Protein AF-A0A2V8FUP2-F1 (afdb_monomer_lite)

Secondary structure (DSSP, 8-state):
-------------PPPEEEEEEE-TT--HHHHHHHHHHHHHHHHTTT--EEEEE-SS-PPPPP-SS-EEEEEEEE---TTTTSSSPPSEEEEE-TTSPEEEEEEEEHHHHHHHHHHHH-HHHHHHS-HHHHHHHHHHHHHHHHHHHHHHHHHT--TT--

Structure (mmCIF, N/CA/C/O backbone):
data_AF-A0A2V8FUP2-F1
#
_entry.id   AF-A0A2V8FUP2-F1
#
loop_
_atom_site.group_PDB
_atom_site.id
_atom_site.type_symbol
_atom_site.label_atom_id
_atom_site.label_alt_id
_atom_site.label_comp_id
_atom_site.label_asym_id
_atom_site.label_entity_id
_atom_site.label_seq_id
_atom_site.pdbx_PDB_ins_code
_atom_site.Cartn_x
_atom_site.Cartn_y
_atom_site.Cartn_z
_atom_site.occupancy
_atom_site.B_iso_or_equiv
_atom_site.auth_seq_id
_atom_site.auth_comp_id
_atom_site.auth_asym_id
_atom_site.auth_atom_id
_atom_site.pdbx_PDB_model_num
ATOM 1 N N . MET A 1 1 ? 9.442 -40.507 -42.723 1.00 37.94 1 MET A N 1
ATOM 2 C CA . MET A 1 1 ? 10.028 -39.938 -41.493 1.00 37.94 1 MET A CA 1
ATOM 3 C C . MET A 1 1 ? 9.880 -38.427 -41.567 1.00 37.94 1 MET A C 1
ATOM 5 O O . MET A 1 1 ? 10.534 -37.823 -42.403 1.00 37.94 1 MET A O 1
ATOM 9 N N . LEU A 1 2 ? 8.962 -37.838 -40.799 1.00 36.84 2 LEU A N 1
ATOM 10 C CA . LEU A 1 2 ? 8.745 -36.387 -40.737 1.00 36.84 2 LEU A CA 1
ATOM 11 C C . LEU A 1 2 ? 9.140 -35.921 -39.334 1.00 36.84 2 LEU A C 1
ATOM 13 O O . LEU A 1 2 ? 8.608 -36.414 -38.343 1.00 36.84 2 LEU A O 1
ATOM 17 N N . SER A 1 3 ? 10.141 -35.046 -39.285 1.00 44.34 3 SER A N 1
ATOM 18 C CA . SER A 1 3 ? 10.754 -3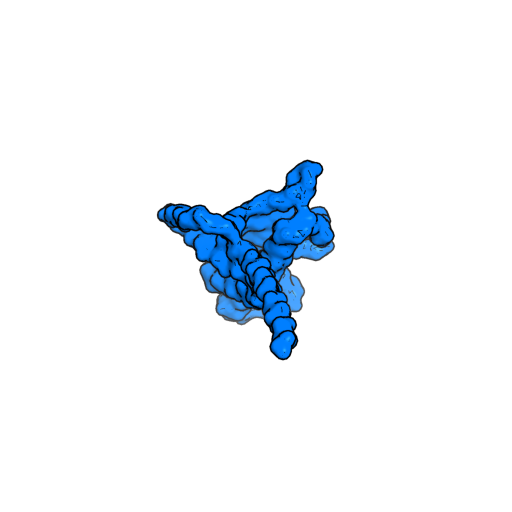4.519 -38.067 1.00 44.34 3 SER A CA 1
ATOM 19 C C . SER A 1 3 ? 9.824 -33.491 -37.420 1.00 44.34 3 SER A C 1
ATOM 21 O O . SER A 1 3 ? 9.426 -32.528 -38.073 1.00 44.34 3 SER A O 1
ATOM 23 N N . VAL A 1 4 ? 9.472 -33.688 -36.149 1.00 46.41 4 VAL A N 1
ATOM 24 C CA . VAL A 1 4 ? 8.731 -32.707 -35.345 1.00 46.41 4 VAL A CA 1
ATOM 25 C C . VAL A 1 4 ? 9.754 -31.770 -34.707 1.00 46.41 4 VAL A C 1
ATOM 27 O O . VAL A 1 4 ? 10.505 -32.177 -33.824 1.00 46.41 4 VAL A O 1
ATOM 30 N N . LEU A 1 5 ? 9.804 -30.515 -35.157 1.00 47.88 5 LEU A N 1
ATOM 31 C CA . LEU A 1 5 ? 10.507 -29.452 -34.440 1.00 47.88 5 LEU A CA 1
ATOM 32 C C . LEU A 1 5 ? 9.696 -29.102 -33.186 1.00 47.88 5 LEU A C 1
ATOM 34 O O . LEU A 1 5 ? 8.641 -28.478 -33.272 1.00 47.88 5 LEU A O 1
ATOM 38 N N . ALA A 1 6 ? 10.184 -29.523 -32.022 1.00 52.84 6 ALA A N 1
ATOM 39 C CA . ALA A 1 6 ? 9.684 -29.049 -30.742 1.00 52.84 6 ALA A CA 1
ATOM 40 C C . ALA A 1 6 ? 10.186 -27.615 -30.520 1.00 52.84 6 ALA A C 1
ATOM 42 O O . ALA A 1 6 ? 11.382 -27.383 -30.350 1.00 52.84 6 ALA A O 1
ATOM 43 N N . LEU A 1 7 ? 9.270 -26.648 -30.537 1.00 48.38 7 LEU A N 1
ATOM 44 C CA . LEU A 1 7 ? 9.555 -25.282 -30.121 1.00 48.38 7 LEU A CA 1
ATOM 45 C C . LEU A 1 7 ? 9.613 -25.275 -28.587 1.00 48.38 7 LEU A C 1
ATOM 47 O O . LEU A 1 7 ? 8.584 -25.259 -27.915 1.00 48.38 7 LEU A O 1
ATOM 51 N N . THR A 1 8 ? 10.811 -25.350 -28.011 1.00 50.44 8 THR A N 1
ATOM 52 C CA . THR A 1 8 ? 10.997 -25.131 -26.574 1.00 50.44 8 THR A CA 1
ATOM 53 C C . THR A 1 8 ? 10.748 -23.657 -26.281 1.00 50.44 8 THR A C 1
ATOM 55 O O . THR A 1 8 ? 11.610 -22.815 -26.527 1.00 50.44 8 THR A O 1
ATOM 58 N N . ALA A 1 9 ? 9.555 -23.335 -25.782 1.00 51.66 9 ALA A N 1
ATOM 59 C CA . ALA A 1 9 ? 9.290 -22.034 -25.191 1.00 51.66 9 ALA A CA 1
ATOM 60 C C . ALA A 1 9 ? 10.201 -21.881 -23.966 1.00 51.66 9 ALA A C 1
ATOM 62 O O . ALA A 1 9 ? 10.031 -22.577 -22.966 1.00 51.66 9 ALA A O 1
ATOM 63 N N . ALA A 1 10 ? 11.195 -20.999 -24.051 1.00 50.31 10 ALA A N 1
ATOM 64 C CA . ALA A 1 10 ? 11.905 -20.556 -22.865 1.00 50.31 10 ALA A CA 1
ATOM 65 C C . ALA A 1 10 ? 10.894 -19.805 -21.989 1.00 50.31 10 ALA A C 1
ATOM 67 O O . ALA A 1 10 ? 10.406 -18.741 -22.373 1.00 50.31 10 ALA A O 1
ATOM 68 N N . SER A 1 11 ? 10.534 -20.364 -20.833 1.00 51.28 11 SER A N 1
ATOM 69 C CA . SER A 1 11 ? 9.802 -19.611 -19.820 1.00 51.28 11 SER A CA 1
ATOM 70 C C . SER A 1 11 ? 10.704 -18.473 -19.355 1.00 51.28 11 SER A C 1
ATOM 72 O O . SER A 1 11 ? 11.700 -18.708 -18.673 1.00 51.28 11 SER A O 1
ATOM 74 N N . ILE A 1 12 ? 10.374 -17.238 -19.734 1.00 55.44 12 ILE A N 1
ATOM 75 C CA . ILE A 1 12 ? 10.927 -16.058 -19.072 1.00 55.44 12 ILE A CA 1
ATOM 76 C C . ILE A 1 12 ? 10.365 -16.102 -17.653 1.00 55.44 12 ILE A C 1
ATOM 78 O O . ILE A 1 12 ? 9.205 -15.760 -17.427 1.00 55.44 12 ILE A O 1
ATOM 82 N N . ALA A 1 13 ? 11.152 -16.609 -16.708 1.00 59.91 13 ALA A N 1
ATOM 83 C CA . ALA A 1 13 ? 10.815 -16.496 -15.302 1.00 59.91 13 ALA A CA 1
ATOM 84 C C . ALA A 1 13 ? 10.823 -15.003 -14.959 1.00 59.91 13 ALA A C 1
ATOM 86 O O . ALA A 1 13 ? 11.862 -14.346 -15.060 1.00 59.91 13 ALA A O 1
ATOM 87 N N . LEU A 1 14 ? 9.658 -14.453 -14.613 1.00 65.88 14 LEU A N 1
ATOM 88 C CA . LEU A 1 14 ? 9.590 -13.097 -14.085 1.00 65.88 14 LEU A CA 1
ATOM 89 C C . LEU A 1 14 ? 10.364 -13.052 -12.761 1.00 65.88 14 LEU A C 1
ATOM 91 O O . LEU A 1 14 ? 10.279 -14.000 -11.973 1.00 65.88 14 LEU A O 1
ATOM 95 N N . PRO A 1 15 ? 11.144 -11.988 -12.515 1.00 68.12 15 PRO A N 1
ATOM 96 C CA . PRO A 1 15 ? 11.950 -11.898 -11.311 1.00 68.12 15 PRO A CA 1
ATOM 97 C C . PRO A 1 15 ? 11.055 -11.864 -10.068 1.00 68.12 15 PRO A C 1
ATOM 99 O O . PRO A 1 15 ? 10.015 -11.201 -10.048 1.00 68.12 15 PRO A O 1
ATOM 102 N N . SER A 1 16 ? 11.485 -12.550 -9.010 1.00 80.88 16 SER A N 1
ATOM 103 C CA . SER A 1 16 ? 10.912 -12.353 -7.678 1.00 80.88 16 SER A CA 1
ATOM 104 C C . SER A 1 16 ? 11.356 -10.996 -7.132 1.00 80.88 16 SER A C 1
ATOM 106 O O . SER A 1 16 ? 12.535 -10.640 -7.228 1.00 80.88 16 SER A O 1
ATOM 108 N N . LEU A 1 17 ? 10.433 -10.257 -6.524 1.00 87.62 17 LEU A N 1
ATOM 109 C CA . LEU A 1 17 ? 10.704 -8.999 -5.831 1.00 87.62 17 LEU A CA 1
ATOM 110 C C . LEU A 1 17 ? 10.652 -9.251 -4.320 1.00 87.62 17 LEU A C 1
ATOM 112 O O . LEU A 1 17 ? 9.623 -9.690 -3.806 1.00 87.62 17 LEU A O 1
ATOM 116 N N . THR A 1 18 ? 11.754 -8.984 -3.620 1.00 90.00 18 THR A N 1
ATOM 117 C CA . THR A 1 18 ? 11.806 -8.991 -2.153 1.00 90.00 18 THR A CA 1
ATOM 118 C C . THR A 1 18 ? 11.602 -7.578 -1.629 1.00 90.00 18 THR A C 1
ATOM 120 O O . THR A 1 18 ? 12.352 -6.661 -1.970 1.00 90.00 18 THR A O 1
ATOM 123 N N . LEU A 1 19 ? 10.602 -7.421 -0.771 1.00 90.00 19 LEU A N 1
ATOM 124 C CA . LEU A 1 19 ? 10.242 -6.176 -0.112 1.00 90.00 19 LEU A CA 1
ATOM 125 C C . LEU A 1 19 ? 10.768 -6.182 1.329 1.00 90.00 19 LEU A C 1
ATOM 127 O O . LEU A 1 19 ? 10.310 -6.977 2.148 1.00 90.00 19 LEU A O 1
ATOM 131 N N . GLY A 1 20 ? 11.711 -5.298 1.645 1.00 91.38 20 GLY A N 1
ATOM 132 C CA . GLY A 1 20 ? 12.071 -4.963 3.022 1.00 91.38 20 GLY A CA 1
ATOM 133 C C . GLY A 1 20 ? 11.033 -4.001 3.587 1.00 91.38 20 GLY A C 1
ATOM 134 O O . GLY A 1 20 ? 10.972 -2.848 3.175 1.00 91.38 20 GLY A O 1
ATOM 135 N N . VAL A 1 21 ? 10.166 -4.474 4.477 1.00 91.62 21 VAL A N 1
ATOM 136 C CA . VAL A 1 21 ? 9.031 -3.694 4.982 1.00 91.62 21 VAL A CA 1
ATOM 137 C C . VAL A 1 21 ? 9.387 -3.080 6.331 1.00 91.62 21 VAL A C 1
ATOM 139 O O . VAL A 1 21 ? 9.564 -3.790 7.323 1.00 91.62 21 VAL A O 1
ATOM 142 N N . HIS A 1 22 ? 9.427 -1.752 6.366 1.00 92.56 22 HIS A N 1
ATOM 143 C CA . HIS A 1 22 ? 9.635 -0.941 7.557 1.00 92.56 22 HIS A CA 1
ATOM 144 C C . HIS A 1 22 ? 8.323 -0.254 7.928 1.00 92.56 22 HIS A C 1
ATOM 146 O O . HIS A 1 22 ? 7.707 0.427 7.111 1.00 92.56 22 HIS A O 1
ATOM 152 N N . VAL A 1 23 ? 7.875 -0.443 9.166 1.00 91.81 23 VAL A N 1
ATOM 153 C CA . VAL A 1 23 ? 6.570 0.044 9.625 1.00 91.81 23 VAL A CA 1
ATOM 154 C C . VAL A 1 23 ? 6.774 0.987 10.802 1.00 91.81 23 VAL A C 1
ATOM 156 O O . VAL A 1 23 ? 7.395 0.613 11.798 1.00 91.81 23 VAL A O 1
ATOM 159 N N . ALA A 1 24 ? 6.244 2.205 10.698 1.00 90.56 24 ALA A N 1
ATOM 160 C CA . ALA A 1 24 ? 6.260 3.165 11.791 1.00 90.56 24 ALA A CA 1
ATOM 161 C C . ALA A 1 24 ? 5.462 2.655 13.006 1.00 90.56 24 ALA A C 1
ATOM 163 O O . ALA A 1 24 ? 4.521 1.865 12.892 1.00 90.56 24 ALA A O 1
ATOM 164 N N . GLN A 1 25 ? 5.830 3.130 14.197 1.00 88.38 25 GLN A N 1
ATOM 165 C CA . GLN A 1 25 ? 5.159 2.731 15.434 1.00 88.38 25 GLN A CA 1
ATOM 166 C C . GLN A 1 25 ? 3.670 3.117 15.427 1.00 88.38 25 GLN A C 1
ATOM 168 O O . GLN A 1 25 ? 3.281 4.162 14.904 1.00 88.38 25 GLN A O 1
ATOM 173 N N . GLY A 1 26 ? 2.838 2.276 16.048 1.00 87.12 26 GLY A N 1
ATOM 174 C CA . GLY A 1 26 ? 1.398 2.518 16.200 1.00 87.12 26 GLY A CA 1
ATOM 175 C C . GLY A 1 26 ? 0.539 2.142 14.987 1.00 87.12 26 GLY A C 1
ATOM 176 O O . GLY A 1 26 ? -0.677 2.302 15.046 1.00 87.12 26 GLY A O 1
ATOM 177 N N . ILE A 1 27 ? 1.134 1.623 13.910 1.00 92.50 27 ILE A N 1
ATOM 178 C CA . ILE A 1 27 ? 0.402 1.099 12.751 1.00 92.50 27 ILE A CA 1
ATOM 179 C C . ILE A 1 27 ? -0.076 -0.332 13.032 1.00 92.50 27 ILE A C 1
ATOM 181 O O . ILE A 1 27 ? 0.675 -1.160 13.550 1.00 92.50 27 ILE A O 1
ATOM 185 N N . SER A 1 28 ? -1.330 -0.632 12.676 1.00 93.75 28 SER A N 1
ATOM 186 C CA . SER A 1 28 ? -1.926 -1.957 12.884 1.00 93.75 28 SER A CA 1
ATOM 187 C C . SER A 1 28 ? -1.193 -3.036 12.085 1.00 93.75 28 SER A C 1
ATOM 189 O O . SER A 1 28 ? -1.166 -3.015 10.853 1.00 93.75 28 SER A O 1
ATOM 191 N N . GLU A 1 29 ? -0.669 -4.047 12.784 1.00 93.19 29 GLU A N 1
ATOM 192 C CA . GLU A 1 29 ? -0.034 -5.211 12.153 1.00 93.19 29 GLU A CA 1
ATOM 193 C C . GLU A 1 29 ? -0.993 -5.952 11.216 1.00 93.19 29 GLU A C 1
ATOM 195 O O . GLU A 1 29 ? -0.587 -6.506 10.194 1.00 93.19 29 GLU A O 1
ATOM 200 N N . LYS A 1 30 ? -2.287 -5.941 11.551 1.00 95.81 30 LYS A N 1
ATOM 201 C CA . LYS A 1 30 ? -3.316 -6.612 10.768 1.00 95.81 30 LYS A CA 1
ATOM 202 C C . LYS A 1 30 ? -3.575 -5.885 9.456 1.00 95.81 30 LYS A C 1
ATOM 204 O O . LYS A 1 30 ? -3.656 -6.537 8.418 1.00 95.81 30 LYS A O 1
ATOM 209 N N . ALA A 1 31 ? -3.635 -4.554 9.486 1.00 96.38 31 ALA A N 1
ATOM 210 C CA . ALA A 1 31 ? -3.738 -3.746 8.276 1.00 96.38 31 ALA A CA 1
ATOM 211 C C . ALA A 1 31 ? -2.520 -3.958 7.358 1.00 96.38 31 ALA A C 1
ATOM 213 O O . ALA A 1 31 ? -2.693 -4.142 6.155 1.00 96.38 31 ALA A O 1
ATOM 214 N N . VAL A 1 32 ? -1.304 -4.027 7.920 1.00 96.38 32 VAL A N 1
ATOM 215 C CA . VAL A 1 32 ? -0.074 -4.320 7.157 1.00 96.38 32 VAL A CA 1
ATOM 216 C C . VAL A 1 32 ? -0.133 -5.706 6.513 1.00 96.38 32 VAL A C 1
ATOM 218 O O . VAL A 1 32 ? 0.119 -5.837 5.318 1.00 96.38 32 VAL A O 1
ATOM 221 N N . ALA A 1 33 ? -0.516 -6.740 7.266 1.00 95.94 33 ALA A N 1
ATOM 222 C CA . ALA A 1 33 ? -0.646 -8.093 6.725 1.00 95.94 33 ALA A CA 1
ATOM 223 C C . ALA A 1 33 ? -1.672 -8.163 5.578 1.00 95.94 33 ALA A C 1
ATOM 225 O O . ALA A 1 33 ? -1.429 -8.820 4.564 1.00 95.94 33 ALA A O 1
ATOM 226 N N . ILE A 1 34 ? -2.797 -7.453 5.711 1.00 98.25 34 ILE A N 1
ATOM 227 C CA . ILE A 1 34 ? -3.828 -7.356 4.668 1.00 98.25 34 ILE A CA 1
ATOM 228 C C . ILE A 1 34 ? -3.295 -6.604 3.444 1.00 98.25 34 ILE A C 1
ATOM 230 O O . ILE A 1 34 ? -3.529 -7.051 2.324 1.00 98.25 34 ILE A O 1
ATOM 234 N N . ALA A 1 35 ? -2.541 -5.518 3.634 1.00 98.00 35 ALA A N 1
ATOM 235 C CA . ALA A 1 35 ? -1.943 -4.755 2.540 1.00 98.00 35 ALA A CA 1
ATOM 236 C C . ALA A 1 35 ? -0.966 -5.592 1.709 1.00 98.00 35 ALA A C 1
ATOM 238 O O . ALA A 1 35 ? -1.072 -5.634 0.482 1.00 98.00 35 ALA A O 1
ATOM 239 N N . LEU A 1 36 ? -0.061 -6.316 2.372 1.00 96.50 36 LEU A N 1
ATOM 240 C CA . LEU A 1 36 ? 0.886 -7.206 1.699 1.00 96.50 36 LEU A CA 1
ATOM 241 C C . LEU A 1 36 ? 0.149 -8.336 0.964 1.00 96.50 36 LEU A C 1
ATOM 243 O O . LEU A 1 36 ? 0.435 -8.608 -0.201 1.00 96.50 36 LEU A O 1
ATOM 247 N N . GLY A 1 37 ? -0.862 -8.938 1.601 1.00 96.38 37 GLY A N 1
ATOM 248 C CA . GLY A 1 37 ? -1.693 -9.973 0.983 1.00 96.38 37 GLY A CA 1
ATOM 249 C C . GLY A 1 37 ? -2.477 -9.492 -0.246 1.00 96.38 37 GLY A C 1
ATOM 250 O O . GLY A 1 37 ? -2.534 -10.202 -1.251 1.00 96.38 37 GLY A O 1
ATOM 251 N N . GLU A 1 38 ? -3.049 -8.286 -0.199 1.00 98.19 38 GLU A N 1
ATOM 252 C CA . GLU A 1 38 ? -3.758 -7.665 -1.326 1.00 98.19 38 GLU A CA 1
ATOM 253 C C . GLU A 1 38 ? -2.796 -7.392 -2.495 1.00 98.19 38 GLU A C 1
ATOM 255 O O . GLU A 1 38 ? -3.102 -7.754 -3.632 1.00 98.19 38 GLU A O 1
ATOM 260 N N . ALA A 1 39 ? -1.606 -6.834 -2.233 1.00 97.00 39 ALA A N 1
ATOM 261 C CA . ALA A 1 39 ? -0.610 -6.574 -3.275 1.00 97.00 39 ALA A CA 1
ATOM 262 C C . ALA A 1 39 ? -0.147 -7.869 -3.966 1.00 97.00 39 ALA A C 1
ATOM 264 O O . ALA A 1 39 ? -0.068 -7.941 -5.194 1.00 97.00 39 ALA A O 1
ATOM 265 N N . VAL A 1 40 ? 0.081 -8.927 -3.185 1.00 94.31 40 VAL A N 1
ATOM 266 C CA . VAL A 1 40 ? 0.422 -10.264 -3.696 1.00 94.31 40 VAL A CA 1
ATOM 267 C C . VAL A 1 40 ? -0.697 -10.833 -4.552 1.00 94.31 40 VAL A C 1
ATOM 269 O O . VAL A 1 40 ? -0.440 -11.394 -5.616 1.00 94.31 40 VAL A O 1
ATOM 272 N N . ALA A 1 41 ? -1.946 -10.708 -4.101 1.00 95.44 41 ALA A N 1
ATOM 273 C CA . ALA A 1 41 ? -3.095 -11.189 -4.853 1.00 95.44 41 ALA A CA 1
ATOM 274 C C . ALA A 1 41 ? -3.215 -10.496 -6.220 1.00 95.44 41 ALA A C 1
ATOM 276 O O . ALA A 1 41 ? -3.516 -11.172 -7.204 1.00 95.44 41 ALA A O 1
ATOM 277 N N . ILE A 1 42 ? -2.927 -9.192 -6.296 1.00 96.06 42 ILE A N 1
ATOM 278 C CA . ILE A 1 42 ? -2.943 -8.421 -7.548 1.00 96.06 42 ILE A CA 1
ATOM 279 C C . ILE A 1 42 ? -1.856 -8.913 -8.516 1.00 96.06 42 ILE A C 1
ATOM 281 O O . ILE A 1 42 ? -2.139 -9.163 -9.688 1.00 96.06 42 ILE A O 1
ATOM 285 N N . TRP A 1 43 ? -0.629 -9.108 -8.032 1.00 93.19 43 TRP A N 1
ATOM 286 C CA . TRP A 1 43 ? 0.522 -9.468 -8.871 1.00 93.19 43 TRP A CA 1
ATOM 287 C C . TRP A 1 43 ? 0.636 -10.957 -9.220 1.00 93.19 43 TRP A C 1
ATOM 289 O O . TRP A 1 43 ? 1.343 -11.318 -10.166 1.00 93.19 43 TRP A O 1
ATOM 299 N N . ARG A 1 44 ? -0.130 -11.820 -8.541 1.00 88.81 44 ARG A N 1
ATOM 300 C CA . ARG A 1 44 ? -0.183 -13.260 -8.830 1.00 88.81 44 ARG A CA 1
ATOM 301 C C . ARG A 1 44 ? -0.595 -13.558 -10.273 1.00 88.81 44 ARG A C 1
ATOM 303 O O . ARG A 1 44 ? -0.003 -14.433 -10.893 1.00 88.81 44 ARG A O 1
ATOM 310 N N . GLY A 1 45 ? -1.603 -12.858 -10.798 1.00 87.62 45 GLY A N 1
ATOM 311 C CA . GLY A 1 45 ? -2.108 -13.077 -12.161 1.00 87.62 45 GLY A CA 1
ATOM 312 C C . GLY A 1 45 ? -1.053 -12.803 -13.243 1.00 87.62 45 GLY A C 1
ATOM 313 O O . GLY A 1 45 ? -0.827 -13.666 -14.087 1.00 87.62 45 GLY A O 1
ATOM 314 N N . PRO A 1 46 ? -0.365 -11.647 -13.194 1.00 86.12 46 PRO A N 1
ATOM 315 C CA . PRO A 1 46 ? 0.767 -11.341 -14.072 1.00 86.12 46 PRO A CA 1
ATOM 316 C C . PRO A 1 46 ? 2.015 -12.222 -13.891 1.00 86.12 46 PRO A C 1
ATOM 318 O O . PRO A 1 46 ? 2.927 -12.119 -14.702 1.00 86.12 46 PRO A O 1
ATOM 321 N N . GLY A 1 47 ? 2.087 -13.062 -12.850 1.00 85.69 47 GLY A N 1
ATOM 322 C CA . GLY A 1 47 ? 3.223 -13.956 -12.596 1.00 85.69 47 GLY A CA 1
ATOM 323 C C . GLY A 1 47 ? 4.400 -13.322 -11.846 1.00 85.69 47 GLY A C 1
ATOM 324 O O . GLY A 1 47 ? 5.466 -13.931 -11.770 1.00 85.69 47 GLY A O 1
ATOM 325 N N . VAL A 1 48 ? 4.230 -12.125 -11.272 1.00 87.25 48 VAL A N 1
ATOM 326 C CA . VAL A 1 48 ? 5.247 -11.493 -10.418 1.00 87.25 48 VAL A CA 1
ATOM 327 C C . VAL A 1 48 ? 5.113 -12.039 -9.000 1.00 87.25 48 VAL A C 1
ATOM 329 O O . VAL A 1 48 ? 4.049 -11.967 -8.384 1.00 87.25 48 VAL A O 1
ATOM 332 N N . THR A 1 49 ? 6.208 -12.580 -8.465 1.00 89.06 49 THR A N 1
ATOM 333 C CA . THR A 1 49 ? 6.240 -13.091 -7.090 1.00 89.06 49 THR A CA 1
ATOM 334 C C . THR A 1 49 ? 6.739 -12.003 -6.154 1.00 89.06 49 THR A C 1
ATOM 336 O O . THR A 1 49 ? 7.894 -11.589 -6.246 1.00 89.06 49 THR A O 1
ATOM 339 N N . LEU A 1 50 ? 5.874 -11.560 -5.242 1.00 89.50 50 LEU A N 1
ATOM 340 C CA . LEU A 1 50 ? 6.242 -10.664 -4.151 1.00 89.50 50 LEU A CA 1
ATOM 341 C C . LEU A 1 50 ? 6.538 -11.489 -2.899 1.00 89.50 50 LEU A C 1
ATOM 343 O O . LEU A 1 50 ? 5.691 -12.254 -2.438 1.00 89.50 50 LEU A O 1
ATOM 347 N N . VAL A 1 51 ? 7.735 -11.314 -2.356 1.00 88.25 51 VAL A N 1
ATOM 348 C CA . VAL A 1 51 ? 8.169 -11.859 -1.067 1.00 88.25 51 VAL A CA 1
ATOM 349 C C . VAL A 1 51 ? 8.471 -10.673 -0.164 1.00 88.25 51 VAL A C 1
ATOM 351 O O . VAL A 1 51 ? 8.908 -9.633 -0.650 1.00 88.25 51 VAL A O 1
ATOM 354 N N . TRP A 1 52 ? 8.224 -10.781 1.135 1.00 84.88 52 TRP A N 1
ATOM 355 C CA . TRP A 1 52 ? 8.499 -9.685 2.056 1.00 84.88 52 TRP A CA 1
ATOM 356 C C . TRP A 1 52 ? 9.180 -10.161 3.323 1.00 84.88 52 TRP A C 1
ATOM 358 O O . TRP A 1 52 ? 8.938 -11.259 3.824 1.00 84.88 52 TRP A O 1
ATOM 368 N N . GLU A 1 53 ? 9.996 -9.267 3.853 1.00 85.19 53 GLU A N 1
ATOM 369 C CA . GLU A 1 53 ? 10.677 -9.392 5.125 1.00 85.19 53 GLU A CA 1
ATOM 370 C C . GLU A 1 53 ? 10.275 -8.176 5.940 1.00 85.19 53 GLU A C 1
ATOM 372 O O . GLU A 1 53 ? 10.534 -7.043 5.543 1.00 85.19 53 GLU A O 1
ATOM 377 N N . ILE A 1 54 ? 9.575 -8.394 7.049 1.00 75.31 54 ILE A N 1
ATOM 378 C CA . ILE A 1 54 ? 9.216 -7.293 7.940 1.00 75.31 54 ILE A CA 1
ATOM 379 C C . ILE A 1 54 ? 10.394 -7.109 8.883 1.00 75.31 54 ILE A C 1
ATOM 381 O O . ILE A 1 54 ? 10.562 -7.893 9.819 1.00 75.31 54 ILE A O 1
ATOM 385 N N . ASP A 1 55 ? 11.218 -6.097 8.626 1.00 67.44 55 ASP A N 1
ATOM 386 C CA . ASP A 1 55 ? 12.369 -5.822 9.474 1.00 67.44 55 ASP A CA 1
ATOM 387 C C . ASP A 1 55 ? 11.897 -5.060 10.714 1.00 67.44 55 ASP A C 1
ATOM 389 O O . ASP A 1 55 ? 11.780 -3.832 10.750 1.00 67.44 55 ASP A O 1
ATOM 393 N N . ARG A 1 56 ? 11.565 -5.828 11.754 1.00 57.81 56 ARG A N 1
ATOM 394 C CA . ARG A 1 56 ? 11.371 -5.311 13.107 1.00 57.81 56 ARG A CA 1
ATOM 395 C C . ARG A 1 56 ? 12.724 -5.311 13.804 1.00 57.81 56 ARG A C 1
ATOM 397 O O . ARG A 1 56 ? 12.986 -6.208 14.589 1.00 57.81 56 ARG A O 1
ATOM 404 N N . ALA A 1 57 ? 13.574 -4.341 13.473 1.00 41.22 57 ALA A N 1
ATOM 405 C CA . ALA A 1 57 ? 14.907 -4.159 14.051 1.00 41.22 57 ALA A CA 1
ATOM 406 C C . ALA A 1 57 ? 15.680 -5.479 14.293 1.00 41.22 57 ALA A C 1
ATOM 408 O O . ALA A 1 57 ? 15.732 -5.970 15.420 1.00 41.22 57 ALA A O 1
ATOM 409 N N . GLY A 1 58 ? 16.336 -6.016 13.257 1.00 40.50 58 GLY A N 1
ATOM 410 C CA . GLY A 1 58 ? 17.454 -6.951 13.453 1.00 40.50 58 GLY A CA 1
ATOM 411 C C . GLY A 1 58 ? 17.380 -8.289 12.721 1.00 40.50 58 GLY A C 1
ATOM 412 O O . GLY A 1 58 ? 17.924 -9.268 13.236 1.00 40.50 58 GLY A O 1
ATOM 413 N N . ALA A 1 59 ? 16.756 -8.372 11.544 1.00 46.09 59 ALA A N 1
ATOM 414 C CA . ALA A 1 59 ? 16.825 -9.584 10.724 1.00 46.09 59 ALA A CA 1
ATOM 415 C C . ALA A 1 59 ? 17.899 -9.482 9.623 1.00 46.09 59 ALA A C 1
ATOM 417 O O . ALA A 1 59 ? 18.046 -8.462 8.955 1.00 46.09 59 ALA A O 1
ATOM 418 N N . ALA A 1 60 ? 18.673 -10.557 9.441 1.00 47.69 60 ALA A N 1
ATOM 419 C CA . ALA A 1 60 ? 19.735 -10.641 8.439 1.00 47.69 60 ALA A CA 1
ATOM 420 C C . ALA A 1 60 ? 19.179 -10.821 7.015 1.00 47.69 60 ALA A C 1
ATOM 422 O O . ALA A 1 60 ? 18.206 -11.544 6.809 1.00 47.69 60 ALA A O 1
ATOM 423 N N . ALA A 1 61 ? 19.846 -10.209 6.033 1.00 48.59 61 ALA A N 1
ATOM 424 C CA . ALA A 1 61 ? 19.431 -10.239 4.634 1.00 48.59 61 ALA A CA 1
ATOM 425 C C . ALA A 1 61 ? 19.536 -11.653 4.000 1.00 48.59 61 ALA A C 1
ATOM 427 O O . ALA A 1 61 ? 20.549 -12.332 4.188 1.00 48.59 61 ALA A O 1
ATOM 428 N N . PRO A 1 62 ? 18.548 -12.092 3.198 1.00 46.56 62 PRO A N 1
ATOM 429 C CA . PRO A 1 62 ? 18.553 -13.367 2.480 1.00 46.56 62 PRO A CA 1
ATOM 430 C C . PRO A 1 62 ? 19.553 -13.382 1.309 1.00 46.56 62 PRO A C 1
ATOM 432 O O . PRO A 1 62 ? 19.951 -12.322 0.809 1.00 46.56 62 PRO A O 1
ATOM 435 N N . PRO A 1 63 ? 19.957 -14.582 0.845 1.00 46.22 63 PRO A N 1
ATOM 436 C CA . PRO A 1 63 ? 21.019 -14.750 -0.142 1.00 46.22 63 PRO A CA 1
ATOM 437 C C . PRO A 1 63 ? 20.654 -14.224 -1.540 1.00 46.22 63 PRO A C 1
ATOM 439 O O . PRO A 1 63 ? 19.506 -14.269 -1.980 1.00 46.22 63 PRO A O 1
ATOM 442 N N . LEU A 1 64 ? 21.686 -13.755 -2.248 1.00 45.53 64 LEU A N 1
ATOM 443 C CA . LEU A 1 64 ? 21.644 -13.194 -3.602 1.00 45.53 64 LEU A CA 1
ATOM 444 C C . LEU A 1 64 ? 21.258 -14.258 -4.649 1.00 45.53 64 LEU A C 1
ATOM 446 O O . LEU A 1 64 ? 22.111 -14.954 -5.194 1.00 45.53 64 LEU A O 1
ATOM 450 N N . GLY A 1 65 ? 19.963 -14.366 -4.940 1.00 53.12 65 GLY A N 1
ATOM 451 C CA . GLY A 1 65 ? 19.450 -14.828 -6.236 1.00 53.12 65 GLY A CA 1
ATOM 452 C C . GLY A 1 65 ? 19.128 -13.637 -7.146 1.00 53.12 65 GLY A C 1
ATOM 453 O O . GLY A 1 65 ? 19.342 -12.493 -6.754 1.00 53.12 65 GLY A O 1
ATOM 454 N N . SER A 1 66 ? 18.570 -13.878 -8.338 1.00 56.41 66 SER A N 1
ATOM 455 C CA . SER A 1 66 ? 18.049 -12.858 -9.276 1.00 56.41 66 SER A CA 1
ATOM 456 C C . SER A 1 66 ? 16.795 -12.145 -8.740 1.00 56.41 66 SER A C 1
ATOM 458 O O . SER A 1 66 ? 15.754 -12.086 -9.395 1.00 56.41 66 SER A O 1
ATOM 460 N N . CYS A 1 67 ? 16.876 -11.677 -7.501 1.00 64.88 67 CYS A N 1
ATOM 461 C CA . CYS A 1 67 ? 15.807 -11.077 -6.746 1.00 64.88 67 CYS A CA 1
ATOM 462 C C . CYS A 1 67 ? 16.049 -9.575 -6.669 1.00 64.88 67 CYS A C 1
ATOM 464 O O . CYS A 1 67 ? 17.088 -9.120 -6.189 1.00 64.88 67 CYS A O 1
ATOM 466 N N . ILE A 1 68 ? 15.087 -8.807 -7.165 1.00 80.06 68 ILE A N 1
ATOM 467 C CA . ILE A 1 68 ? 15.096 -7.359 -7.001 1.00 80.06 68 ILE A CA 1
ATOM 468 C C . ILE A 1 68 ? 14.765 -7.087 -5.530 1.00 80.06 68 ILE A C 1
ATOM 470 O O . ILE A 1 68 ? 13.834 -7.691 -4.998 1.00 80.06 68 ILE A O 1
ATOM 474 N N . ARG A 1 69 ? 15.523 -6.212 -4.862 1.00 83.50 69 ARG A N 1
ATOM 475 C CA . ARG A 1 69 ? 15.224 -5.772 -3.492 1.00 83.50 69 ARG A CA 1
ATOM 476 C C . ARG A 1 69 ? 14.707 -4.342 -3.512 1.00 83.50 69 ARG A C 1
ATOM 478 O O . ARG A 1 69 ? 15.260 -3.497 -4.211 1.00 83.50 69 ARG A O 1
ATOM 485 N N . MET A 1 70 ? 13.679 -4.091 -2.717 1.00 87.69 70 MET A N 1
ATOM 486 C CA . MET A 1 70 ? 13.069 -2.779 -2.551 1.00 87.69 70 MET A CA 1
ATOM 487 C C . MET A 1 70 ? 12.644 -2.585 -1.101 1.00 87.69 70 MET A C 1
ATOM 489 O O . MET A 1 70 ? 12.204 -3.540 -0.465 1.00 87.69 70 MET A O 1
ATOM 493 N N . ASN A 1 71 ? 12.744 -1.362 -0.595 1.00 91.94 71 ASN A N 1
ATOM 494 C CA . ASN A 1 71 ? 12.226 -1.010 0.720 1.00 91.94 71 ASN A CA 1
ATOM 495 C C . ASN A 1 71 ? 10.794 -0.483 0.602 1.00 91.94 71 ASN A C 1
ATOM 497 O O . ASN A 1 71 ? 10.472 0.253 -0.327 1.00 91.94 71 ASN A O 1
ATOM 501 N N . VAL A 1 72 ? 9.938 -0.853 1.548 1.00 92.75 72 VAL A N 1
ATOM 502 C CA . VAL A 1 72 ? 8.577 -0.332 1.691 1.00 92.75 72 VAL A CA 1
ATOM 503 C C . VAL A 1 72 ? 8.472 0.309 3.063 1.00 92.75 72 VAL A C 1
ATOM 505 O O . VAL A 1 72 ? 8.537 -0.389 4.074 1.00 92.75 72 VAL A O 1
ATOM 508 N N . LEU A 1 73 ? 8.305 1.625 3.100 1.00 93.25 73 LEU A N 1
ATOM 509 C CA . LEU A 1 73 ? 8.146 2.398 4.323 1.00 93.25 73 LEU A CA 1
ATOM 510 C C . LEU A 1 73 ? 6.663 2.702 4.511 1.00 93.25 73 LEU A C 1
ATOM 512 O O . LEU A 1 73 ? 6.055 3.395 3.700 1.00 93.25 73 LEU A O 1
ATOM 516 N N . ILE A 1 74 ? 6.066 2.165 5.573 1.00 93.38 74 ILE A N 1
ATOM 517 C CA . ILE A 1 74 ? 4.679 2.450 5.945 1.00 93.38 74 ILE A CA 1
ATOM 518 C C . ILE A 1 74 ? 4.700 3.434 7.107 1.00 93.38 74 ILE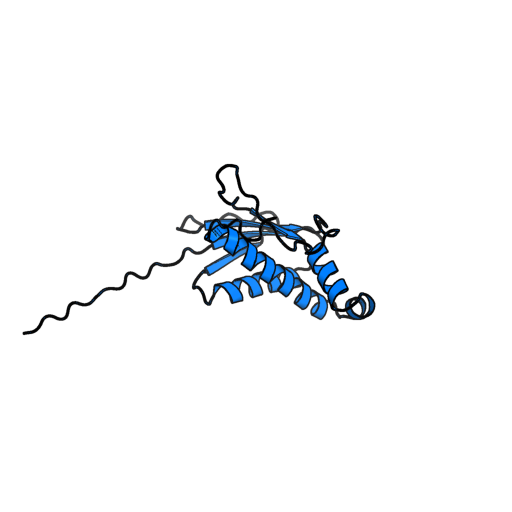 A C 1
ATOM 520 O O . ILE A 1 74 ? 5.126 3.098 8.214 1.00 93.38 74 ILE A O 1
ATOM 524 N N . GLU A 1 75 ? 4.240 4.651 6.849 1.00 91.75 75 GLU A N 1
ATOM 525 C CA . GLU A 1 75 ? 4.415 5.794 7.738 1.00 91.75 75 GLU A CA 1
ATOM 526 C C . GLU A 1 75 ? 3.063 6.409 8.120 1.00 91.75 75 GLU A C 1
ATOM 528 O O . GLU A 1 75 ? 2.077 6.317 7.389 1.00 91.75 75 GLU A O 1
ATOM 533 N N . ASN A 1 76 ? 3.014 7.084 9.270 1.00 87.69 76 ASN A N 1
ATOM 534 C CA . ASN A 1 76 ? 1.850 7.869 9.704 1.00 87.69 76 ASN A CA 1
ATOM 535 C C . ASN A 1 76 ? 1.878 9.316 9.165 1.00 87.69 76 ASN A C 1
ATOM 537 O O . ASN A 1 76 ? 1.212 10.195 9.710 1.00 87.69 76 ASN A O 1
ATOM 541 N N . ASP A 1 77 ? 2.663 9.583 8.119 1.00 77.69 77 ASP A N 1
ATOM 542 C CA . ASP A 1 77 ? 2.756 10.906 7.500 1.00 77.69 77 ASP A CA 1
ATOM 543 C C . ASP A 1 77 ? 1.464 11.250 6.739 1.00 77.69 77 ASP A C 1
ATOM 545 O O . ASP A 1 77 ? 0.848 10.387 6.123 1.00 77.69 77 ASP A O 1
ATOM 549 N N . THR A 1 78 ? 1.070 12.522 6.759 1.00 64.75 78 THR A N 1
ATOM 550 C CA . THR A 1 78 ? -0.084 13.085 6.034 1.00 64.75 78 THR A CA 1
ATOM 551 C C . THR A 1 78 ? 0.344 13.868 4.791 1.00 64.75 78 THR A C 1
ATOM 553 O O . THR A 1 78 ? -0.383 14.738 4.297 1.00 64.75 78 THR A O 1
ATOM 556 N N . ARG A 1 79 ? 1.551 13.622 4.270 1.00 66.56 79 ARG A N 1
ATOM 557 C CA . ARG A 1 79 ? 2.043 14.280 3.058 1.00 66.56 79 ARG A CA 1
ATOM 558 C C . ARG A 1 79 ? 1.024 14.140 1.928 1.00 66.56 79 ARG A C 1
ATOM 560 O O . ARG A 1 79 ? 0.545 13.053 1.620 1.00 66.56 79 ARG A O 1
ATOM 567 N N . GLY A 1 80 ? 0.639 15.275 1.348 1.00 56.62 80 GLY A N 1
ATOM 568 C CA . GLY A 1 80 ? -0.369 15.326 0.286 1.00 56.62 80 GLY A CA 1
ATOM 569 C C . GLY A 1 80 ? -1.832 15.171 0.734 1.00 56.62 80 GLY A C 1
ATOM 570 O O . GLY A 1 80 ? -2.703 15.359 -0.107 1.00 56.62 80 GLY A O 1
ATOM 571 N N . ALA A 1 81 ? -2.138 14.952 2.024 1.00 57.00 81 ALA A N 1
ATOM 572 C CA . ALA A 1 81 ? -3.509 14.799 2.554 1.00 57.00 81 ALA A CA 1
ATOM 573 C C . ALA A 1 81 ? -4.454 15.977 2.267 1.00 57.00 81 ALA A C 1
ATOM 575 O O . ALA A 1 81 ? -5.669 15.860 2.390 1.00 57.00 81 ALA A O 1
ATOM 576 N N . ARG A 1 82 ? -3.901 17.142 1.914 1.00 49.38 82 ARG A N 1
ATOM 577 C CA . ARG A 1 82 ? -4.662 18.376 1.667 1.00 49.38 82 ARG A CA 1
ATOM 578 C C . ARG A 1 82 ? -5.096 18.553 0.212 1.00 49.38 82 ARG A C 1
ATOM 580 O O . ARG A 1 82 ? -5.805 19.514 -0.075 1.00 49.38 82 ARG A O 1
ATOM 587 N N . PHE A 1 83 ? -4.677 17.671 -0.695 1.00 51.16 83 PHE A N 1
ATOM 588 C CA . PHE A 1 83 ? -4.983 17.774 -2.120 1.00 51.16 83 PHE A CA 1
ATOM 589 C C . PHE A 1 83 ? -5.603 16.473 -2.625 1.00 51.16 83 PHE A C 1
ATOM 591 O O . PHE A 1 83 ? -5.064 15.397 -2.395 1.00 51.16 83 PHE A O 1
ATOM 598 N N . SER A 1 84 ? -6.739 16.582 -3.319 1.00 52.09 84 SER A N 1
ATOM 599 C CA . SER A 1 84 ? -7.361 15.450 -4.004 1.00 52.09 84 SER A CA 1
ATOM 600 C C . SER A 1 84 ? -6.798 15.321 -5.430 1.00 52.09 84 SER A C 1
ATOM 602 O O . SER A 1 84 ? -6.718 16.328 -6.143 1.00 52.09 84 SER A O 1
ATOM 604 N N . PRO A 1 85 ? -6.421 14.110 -5.878 1.00 65.50 85 PRO A N 1
ATOM 605 C CA . PRO A 1 85 ? -6.485 12.859 -5.123 1.00 65.50 85 PRO A CA 1
ATOM 606 C C . PRO A 1 85 ? -5.363 12.750 -4.077 1.00 65.50 85 PRO A C 1
ATOM 608 O O . PRO A 1 85 ? -4.205 13.042 -4.372 1.00 65.50 85 PRO A O 1
ATOM 611 N N . MET A 1 86 ? -5.727 12.307 -2.870 1.00 74.69 86 MET A N 1
ATOM 612 C CA . MET A 1 86 ? -4.809 12.102 -1.750 1.00 74.69 86 MET A CA 1
ATOM 613 C C . MET A 1 86 ? -3.889 10.904 -2.039 1.00 74.69 86 MET A C 1
ATOM 615 O O . MET A 1 86 ? -4.399 9.794 -2.219 1.00 74.69 86 MET A O 1
ATOM 619 N N . PRO A 1 87 ? -2.555 11.079 -2.101 1.00 87.06 87 PRO A N 1
ATOM 620 C CA . PRO A 1 87 ? -1.658 9.982 -2.439 1.00 87.06 87 PRO A CA 1
ATOM 621 C C . PRO A 1 87 ? -1.576 8.986 -1.279 1.00 87.06 87 PRO A C 1
ATOM 623 O O . PRO A 1 87 ? -1.256 9.353 -0.151 1.00 87.06 87 PRO A O 1
ATOM 626 N N . LEU A 1 88 ? -1.854 7.711 -1.549 1.00 92.88 88 LEU A N 1
ATOM 627 C CA . LEU A 1 88 ? -1.686 6.633 -0.567 1.00 92.88 88 LEU A CA 1
ATOM 628 C C . LEU A 1 88 ? -0.279 6.032 -0.588 1.00 92.88 88 LEU A C 1
ATOM 630 O O . LEU A 1 88 ? 0.140 5.425 0.395 1.00 92.88 88 LEU A O 1
ATOM 634 N N . GLY A 1 89 ? 0.435 6.202 -1.697 1.00 92.62 89 GLY A N 1
ATOM 635 C CA . GLY A 1 89 ? 1.808 5.772 -1.870 1.00 92.62 89 GLY A CA 1
ATOM 636 C C . GLY A 1 89 ? 2.533 6.624 -2.900 1.00 92.62 89 GLY A C 1
ATOM 637 O O . GLY A 1 89 ? 1.897 7.401 -3.615 1.00 92.62 89 GLY A O 1
ATOM 638 N N . TRP A 1 90 ? 3.860 6.527 -2.902 1.00 92.50 90 TRP A N 1
ATOM 639 C CA . TRP A 1 90 ? 4.713 7.145 -3.911 1.00 92.50 90 TRP A CA 1
ATOM 640 C C . TRP A 1 90 ? 6.075 6.455 -3.994 1.00 92.50 90 TRP A C 1
ATOM 642 O O . TRP A 1 90 ? 6.553 5.841 -3.034 1.00 92.50 90 TRP A O 1
ATOM 652 N N . ILE A 1 91 ? 6.728 6.647 -5.136 1.00 90.94 91 ILE A N 1
ATOM 653 C CA . ILE A 1 91 ? 8.108 6.263 -5.416 1.00 90.94 91 ILE A CA 1
ATOM 654 C C . ILE A 1 91 ? 8.848 7.451 -6.037 1.00 90.94 91 ILE A C 1
ATOM 656 O O . ILE A 1 91 ? 8.300 8.184 -6.863 1.00 90.94 91 ILE A O 1
ATOM 660 N N . ALA A 1 92 ? 10.092 7.680 -5.619 1.00 89.88 92 ALA A N 1
ATOM 661 C CA . ALA A 1 92 ? 10.918 8.730 -6.205 1.00 89.88 92 ALA A CA 1
ATOM 662 C C . ALA A 1 92 ? 11.533 8.264 -7.531 1.00 89.88 92 ALA A C 1
ATOM 664 O O . ALA A 1 92 ? 11.842 7.087 -7.703 1.00 89.88 92 ALA A O 1
ATOM 665 N N . PHE A 1 93 ? 11.762 9.203 -8.446 1.00 89.44 93 PHE A N 1
ATOM 666 C CA . PHE A 1 93 ? 12.528 8.978 -9.669 1.00 89.44 93 PHE A CA 1
ATOM 667 C C . PHE A 1 93 ? 13.749 9.894 -9.673 1.00 89.44 93 PHE A C 1
ATOM 669 O O . PHE A 1 93 ? 13.649 11.051 -9.261 1.00 89.44 93 PHE A O 1
ATOM 676 N N . ASP A 1 94 ? 14.886 9.383 -10.139 1.00 88.50 94 ASP A N 1
ATOM 677 C CA . ASP A 1 94 ? 16.090 10.191 -10.326 1.00 88.50 94 ASP A CA 1
ATOM 678 C C . ASP A 1 94 ? 15.997 11.095 -11.575 1.00 88.50 94 ASP A C 1
ATOM 680 O O . ASP A 1 94 ? 15.008 11.099 -12.320 1.00 88.50 94 ASP A O 1
ATOM 684 N N . GLU A 1 95 ? 17.050 11.881 -11.806 1.00 87.50 95 GLU A N 1
ATOM 685 C CA . GLU A 1 95 ? 17.166 12.789 -12.956 1.00 87.50 95 GLU A CA 1
ATOM 686 C C . GLU A 1 95 ? 17.163 12.074 -14.321 1.00 87.50 95 GLU A C 1
ATOM 688 O O . GLU A 1 95 ? 16.878 12.703 -15.340 1.00 87.50 95 GLU A O 1
ATOM 693 N N . PHE A 1 96 ? 17.413 10.762 -14.343 1.00 86.81 96 PHE A N 1
ATOM 694 C CA . PHE A 1 96 ? 17.403 9.902 -15.529 1.00 86.81 96 PHE A CA 1
ATOM 695 C C . PHE A 1 96 ? 16.133 9.049 -15.636 1.00 86.81 96 PHE A C 1
ATOM 697 O O . PHE A 1 96 ? 16.073 8.128 -16.450 1.00 86.81 96 PHE A O 1
ATOM 704 N N . GLU A 1 97 ? 15.115 9.352 -14.830 1.00 85.56 97 GLU A N 1
ATOM 705 C CA . GLU A 1 97 ? 13.841 8.632 -14.794 1.00 85.56 97 GLU A CA 1
ATOM 706 C C . GLU A 1 97 ? 13.946 7.172 -14.337 1.00 85.56 97 GLU A C 1
ATOM 708 O O . GLU A 1 97 ? 13.059 6.361 -14.617 1.00 85.56 97 GLU A O 1
ATOM 713 N N . ASN A 1 98 ? 14.984 6.825 -13.578 1.00 89.12 98 ASN A N 1
ATOM 714 C CA . ASN A 1 98 ? 15.026 5.537 -12.902 1.00 89.12 98 ASN A CA 1
ATOM 715 C C . ASN A 1 98 ? 14.259 5.623 -11.579 1.00 89.12 98 ASN A C 1
ATOM 717 O O . ASN A 1 98 ? 14.482 6.556 -10.801 1.00 89.12 98 ASN A O 1
ATOM 721 N N . PRO A 1 99 ? 13.375 4.655 -11.289 1.00 91.69 99 PRO A N 1
ATOM 722 C CA . PRO A 1 99 ? 12.684 4.609 -10.013 1.00 91.69 99 PRO A CA 1
ATOM 723 C C . PRO A 1 99 ? 13.655 4.196 -8.899 1.00 91.69 99 PRO A C 1
ATOM 725 O O . PRO A 1 99 ? 14.405 3.222 -9.031 1.00 91.69 99 PRO A O 1
ATOM 728 N N . ALA A 1 100 ? 13.618 4.915 -7.782 1.00 90.06 100 ALA A N 1
ATOM 729 C CA . ALA A 1 100 ? 14.335 4.545 -6.572 1.00 90.06 100 ALA A CA 1
ATOM 730 C C . ALA A 1 100 ? 13.787 3.211 -6.028 1.00 90.06 100 ALA A C 1
ATOM 732 O O . ALA A 1 100 ? 12.583 2.974 -6.100 1.00 90.06 100 ALA A O 1
ATOM 733 N N . PRO A 1 101 ? 14.618 2.325 -5.453 1.00 90.75 101 PRO A N 1
ATOM 734 C CA . PRO A 1 101 ? 14.166 1.061 -4.867 1.00 90.75 101 PRO A CA 1
ATOM 735 C C . PRO A 1 101 ? 13.519 1.262 -3.481 1.00 90.75 101 PRO A C 1
ATOM 737 O O . PRO A 1 101 ? 13.775 0.496 -2.553 1.00 90.75 101 PRO A O 1
ATOM 740 N N . GLU A 1 102 ? 12.692 2.296 -3.333 1.00 92.94 102 GLU A N 1
ATOM 741 C CA . GLU A 1 102 ? 12.046 2.696 -2.085 1.00 92.94 102 GLU A CA 1
ATOM 742 C C . GLU A 1 102 ? 10.624 3.201 -2.360 1.00 92.94 102 GLU A C 1
ATOM 744 O O . GLU A 1 102 ? 10.429 4.195 -3.058 1.00 92.94 102 GLU A O 1
ATOM 749 N N . ILE A 1 103 ? 9.632 2.498 -1.816 1.00 94.12 103 ILE A N 1
ATOM 750 C CA . ILE A 1 103 ? 8.217 2.864 -1.859 1.00 94.12 103 ILE A CA 1
ATOM 751 C C . ILE A 1 103 ? 7.821 3.396 -0.491 1.00 94.12 103 ILE A C 1
ATOM 753 O O . ILE A 1 103 ? 8.076 2.756 0.528 1.00 94.12 103 ILE A O 1
ATOM 757 N N . HIS A 1 104 ? 7.103 4.509 -0.475 1.00 93.94 104 HIS A N 1
ATOM 758 C CA . HIS A 1 104 ? 6.454 5.013 0.725 1.00 93.94 104 HIS A CA 1
ATOM 759 C C . HIS A 1 104 ? 4.953 4.788 0.640 1.00 93.94 104 HIS A C 1
ATOM 761 O O . HIS A 1 104 ? 4.357 4.943 -0.425 1.00 93.94 104 HIS A O 1
ATOM 767 N N . LEU A 1 105 ? 4.339 4.459 1.771 1.00 95.38 105 LEU A N 1
ATOM 768 C CA . LEU A 1 105 ? 2.901 4.319 1.937 1.00 95.38 105 LEU A CA 1
ATOM 769 C C . LEU A 1 105 ? 2.444 5.144 3.139 1.00 95.38 105 LEU A C 1
ATOM 771 O O . LEU A 1 105 ? 2.988 5.016 4.237 1.00 95.38 105 LEU A O 1
ATOM 775 N N . SER A 1 106 ? 1.401 5.947 2.950 1.00 94.88 106 SER A N 1
ATOM 776 C CA . SER A 1 106 ? 0.813 6.749 4.022 1.00 94.88 106 SER A CA 1
ATOM 777 C C . SER A 1 106 ? -0.378 6.027 4.651 1.00 94.88 106 SER A C 1
ATOM 779 O O . SER A 1 106 ? -1.479 5.969 4.093 1.00 94.88 106 SER A O 1
ATOM 781 N N . TYR A 1 107 ? -0.171 5.510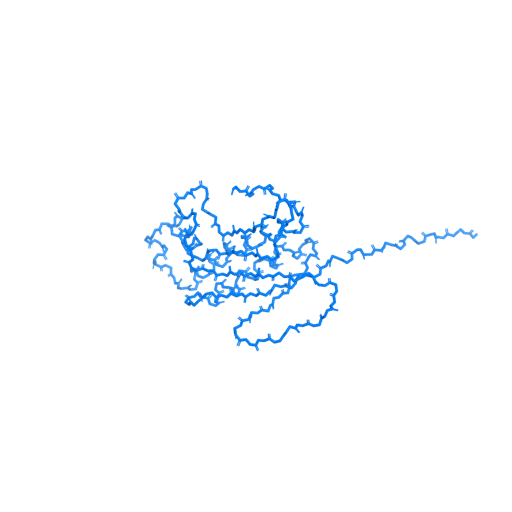 5.862 1.00 95.00 107 TYR A N 1
ATOM 782 C CA . TYR A 1 107 ? -1.236 4.933 6.679 1.00 95.00 107 TYR A CA 1
ATOM 783 C C . TYR A 1 107 ? -2.277 5.990 7.063 1.00 95.00 107 TYR A C 1
ATOM 785 O O . TYR A 1 107 ? -3.477 5.727 7.002 1.00 95.00 107 TYR A O 1
ATOM 793 N N . ALA A 1 108 ? -1.834 7.206 7.399 1.00 93.50 108 ALA A N 1
ATOM 794 C CA . ALA A 1 108 ? -2.731 8.295 7.774 1.00 93.50 108 ALA A CA 1
ATOM 795 C C . ALA A 1 108 ? -3.654 8.710 6.615 1.00 93.50 108 ALA A C 1
ATOM 797 O O . ALA A 1 108 ? -4.847 8.920 6.830 1.00 93.50 108 ALA A O 1
ATOM 798 N N . ASN A 1 109 ? -3.143 8.743 5.381 1.00 94.06 109 ASN A N 1
ATOM 799 C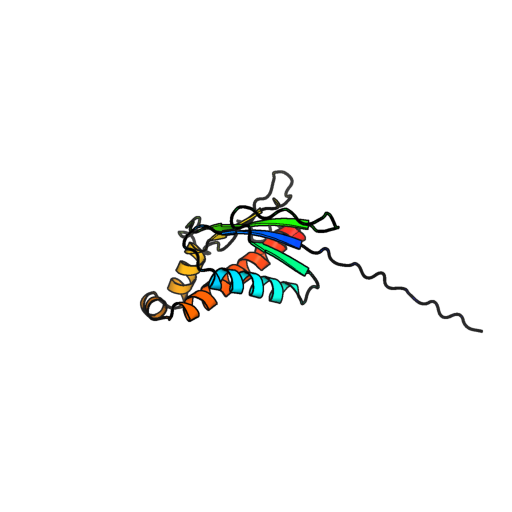 CA . ASN A 1 109 ? -3.959 9.033 4.204 1.00 94.06 109 ASN A CA 1
ATOM 800 C C . ASN A 1 109 ? -4.947 7.898 3.904 1.00 94.06 109 ASN A C 1
ATOM 802 O O . ASN A 1 109 ? -6.079 8.157 3.506 1.00 94.06 109 ASN A O 1
ATOM 806 N N . ALA A 1 110 ? -4.571 6.639 4.148 1.00 94.38 110 ALA A N 1
ATOM 807 C CA . ALA A 1 110 ? -5.497 5.516 4.013 1.00 94.38 110 ALA A CA 1
ATOM 808 C C . ALA A 1 110 ? -6.624 5.559 5.062 1.00 94.38 110 ALA A C 1
ATOM 810 O O . ALA A 1 110 ? -7.773 5.265 4.732 1.00 94.38 110 ALA A O 1
ATOM 811 N N . VAL A 1 111 ? -6.327 5.970 6.301 1.00 93.44 111 VAL A N 1
ATOM 812 C CA . VAL A 1 111 ? -7.348 6.238 7.331 1.00 93.44 111 VAL A CA 1
ATOM 813 C C . VAL A 1 111 ? -8.287 7.352 6.869 1.00 93.44 111 VAL A C 1
ATOM 815 O O . VAL A 1 111 ? -9.501 7.151 6.852 1.00 93.44 111 VAL A O 1
ATOM 818 N N . ALA A 1 112 ? -7.732 8.489 6.441 1.00 92.00 112 ALA A N 1
ATOM 819 C CA . ALA A 1 112 ? -8.509 9.636 5.979 1.00 92.00 112 ALA A CA 1
ATOM 820 C C . ALA A 1 112 ? -9.404 9.282 4.780 1.00 92.00 112 ALA A C 1
ATOM 822 O O . ALA A 1 112 ? -10.559 9.692 4.740 1.00 92.00 112 ALA A O 1
ATOM 823 N N . LEU A 1 113 ? -8.922 8.454 3.848 1.00 91.38 113 LEU A N 1
ATOM 824 C CA . LEU A 1 113 ? -9.714 7.970 2.717 1.00 91.38 113 LEU A CA 1
ATOM 825 C C . LEU A 1 113 ? -10.915 7.121 3.163 1.00 91.38 113 LEU A C 1
ATOM 827 O O . LEU A 1 113 ? -12.005 7.246 2.607 1.00 91.38 113 LEU A O 1
ATOM 831 N N . VAL A 1 114 ? -10.737 6.245 4.158 1.00 92.38 114 VAL A N 1
ATOM 832 C CA . VAL A 1 114 ? -11.848 5.455 4.713 1.00 92.38 114 VAL A CA 1
ATOM 833 C C . VAL A 1 114 ? -12.873 6.374 5.380 1.00 92.38 114 VAL A C 1
ATOM 835 O O . VAL A 1 114 ? -14.076 6.203 5.181 1.00 92.38 114 VAL A O 1
ATOM 838 N N . GLU A 1 115 ? -12.417 7.371 6.134 1.00 92.25 115 GLU A N 1
ATOM 839 C CA . GLU A 1 115 ? -13.295 8.362 6.763 1.00 92.25 115 GLU A CA 1
ATOM 840 C C . GLU A 1 115 ? -14.036 9.228 5.737 1.00 92.25 115 GLU A C 1
ATOM 842 O O . GLU A 1 115 ? -15.222 9.499 5.919 1.00 92.25 115 GLU A O 1
ATOM 847 N N . GLU A 1 116 ? -13.375 9.620 4.648 1.00 90.50 116 GLU A N 1
ATOM 848 C CA . GLU A 1 116 ? -13.973 10.380 3.547 1.00 90.50 116 GLU A CA 1
ATOM 849 C C . GLU A 1 116 ? -15.043 9.557 2.820 1.00 90.50 116 GLU A C 1
ATOM 851 O O . GLU A 1 116 ? -16.148 10.043 2.585 1.00 90.50 116 GLU A O 1
ATOM 856 N N . TRP A 1 117 ? -14.749 8.292 2.505 1.00 90.44 117 TRP A N 1
ATOM 857 C CA . TRP A 1 117 ? -15.640 7.448 1.708 1.00 90.44 117 TRP A CA 1
ATOM 858 C C . TRP A 1 117 ? -16.895 7.001 2.463 1.00 90.44 117 TRP A C 1
ATOM 860 O O . TRP A 1 117 ? -17.988 6.967 1.896 1.00 90.44 117 TRP A O 1
ATOM 870 N N . TYR A 1 118 ? -16.751 6.629 3.736 1.00 90.50 118 TYR A N 1
ATOM 871 C CA . TYR A 1 118 ? -17.862 6.116 4.546 1.00 90.50 118 TYR A CA 1
ATOM 872 C C . TYR A 1 118 ? -18.503 7.190 5.433 1.00 90.50 118 TYR A C 1
ATOM 874 O O . TYR A 1 118 ? -19.581 6.971 5.986 1.00 90.50 118 TYR A O 1
ATOM 882 N N . GLY A 1 119 ? -17.863 8.351 5.566 1.00 91.12 119 GLY A N 1
ATOM 883 C CA . GLY A 1 119 ? -18.216 9.375 6.537 1.00 91.12 119 GLY A CA 1
ATOM 884 C C . GLY A 1 119 ? -17.663 9.057 7.929 1.00 91.12 119 GLY A C 1
ATOM 885 O O . GLY A 1 119 ? -17.710 7.919 8.405 1.00 91.12 119 GLY A O 1
ATOM 886 N N . VAL A 1 120 ? -17.195 10.096 8.626 1.00 88.25 120 VAL A N 1
ATOM 887 C CA . VAL A 1 120 ? -16.549 9.993 9.949 1.00 88.25 120 VAL A CA 1
ATOM 888 C C . VAL A 1 120 ? -17.410 9.229 10.963 1.00 88.25 120 VAL A C 1
ATOM 890 O O . VAL A 1 120 ? -16.901 8.388 11.701 1.00 88.25 120 VAL A O 1
ATOM 893 N N . THR A 1 121 ? -18.725 9.462 10.998 1.00 90.12 121 THR A N 1
ATOM 894 C CA . THR A 1 121 ? -19.634 8.775 11.935 1.00 90.12 121 THR A CA 1
ATOM 895 C C . THR A 1 121 ? -19.688 7.265 11.707 1.00 90.12 121 THR A C 1
ATOM 897 O O . THR A 1 121 ? -19.649 6.505 12.668 1.00 90.12 121 THR A O 1
ATOM 900 N N . VAL A 1 122 ? -19.742 6.809 10.454 1.00 90.56 122 VAL A N 1
ATOM 901 C CA . VAL A 1 122 ? -19.774 5.370 10.151 1.00 90.56 122 VAL A CA 1
ATOM 902 C C . VAL A 1 122 ? -18.394 4.763 10.381 1.00 90.56 122 VAL A C 1
ATOM 904 O O . VAL A 1 122 ? -18.275 3.732 11.036 1.00 90.56 122 VAL A O 1
ATOM 907 N N . ALA A 1 123 ? -17.337 5.435 9.919 1.00 89.19 123 ALA A N 1
ATOM 908 C CA . ALA A 1 123 ? -15.962 4.984 10.106 1.00 89.19 123 ALA A CA 1
ATOM 909 C C . ALA A 1 123 ? -15.596 4.820 11.593 1.00 89.19 123 ALA A C 1
ATOM 911 O O . ALA A 1 123 ? -14.908 3.868 11.966 1.00 89.19 123 ALA A O 1
ATOM 912 N N . THR A 1 124 ? -16.088 5.704 12.467 1.00 89.19 124 THR A N 1
ATOM 913 C CA . THR A 1 124 ? -15.869 5.627 13.924 1.00 89.19 124 THR A CA 1
ATOM 914 C C . THR A 1 124 ? -16.640 4.503 14.612 1.00 89.19 124 THR A C 1
ATOM 916 O O . THR A 1 124 ? -16.187 4.030 15.651 1.00 89.19 124 THR A O 1
ATOM 919 N N . GLN A 1 125 ? -17.747 4.039 14.031 1.00 94.25 125 GLN A N 1
ATOM 920 C CA . GLN A 1 125 ? -18.536 2.917 14.549 1.00 94.25 125 GLN A CA 1
ATOM 921 C C . GLN A 1 125 ? -18.016 1.548 14.093 1.00 94.25 125 GLN A C 1
ATOM 923 O O . GLN A 1 125 ? -18.390 0.536 14.684 1.00 94.25 125 GLN A O 1
ATOM 928 N N . MET A 1 126 ? -17.155 1.506 13.071 1.00 94.25 126 MET A N 1
ATOM 929 C CA . MET A 1 126 ? -16.508 0.270 12.635 1.00 94.25 126 MET A CA 1
ATOM 930 C C . MET A 1 126 ? -15.693 -0.346 13.768 1.00 94.25 126 MET A C 1
ATOM 932 O O . MET A 1 126 ? -14.966 0.337 14.496 1.00 94.25 126 MET A O 1
ATOM 936 N N . THR A 1 127 ? -15.743 -1.669 13.857 1.00 96.06 127 THR A N 1
ATOM 937 C CA . THR A 1 127 ? -14.780 -2.418 14.656 1.00 96.06 127 THR A CA 1
ATOM 938 C C . THR A 1 127 ? -13.365 -2.167 14.133 1.00 96.06 127 THR A C 1
ATOM 940 O O . THR A 1 127 ? -13.149 -1.894 12.947 1.00 96.06 127 THR A O 1
ATOM 943 N N . LEU A 1 128 ? -12.365 -2.324 15.006 1.00 92.44 128 LEU A N 1
ATOM 944 C CA . LEU A 1 128 ? -10.957 -2.233 14.600 1.00 92.44 128 LEU A CA 1
ATOM 945 C C . LEU A 1 128 ? -10.642 -3.181 13.435 1.00 92.44 128 LEU A C 1
ATOM 947 O O . LEU A 1 128 ? -9.903 -2.824 12.526 1.00 92.44 128 LEU A O 1
ATOM 951 N N . PHE A 1 129 ? -11.262 -4.364 13.423 1.00 94.75 129 PHE A N 1
ATOM 952 C CA . PHE A 1 129 ? -11.064 -5.343 12.363 1.00 94.75 129 PHE A CA 1
ATOM 953 C C . PHE A 1 129 ? -11.614 -4.891 11.006 1.00 94.75 129 PHE A C 1
ATOM 955 O O . PHE A 1 129 ? -10.928 -5.038 9.998 1.00 94.75 129 PHE A O 1
ATOM 962 N N . GLU A 1 130 ? -12.829 -4.343 10.966 1.00 96.69 130 GLU A N 1
ATOM 963 C CA . GLU A 1 130 ? -13.412 -3.817 9.725 1.00 96.69 130 GLU A CA 1
ATOM 964 C C . GLU A 1 130 ? -12.574 -2.663 9.177 1.00 96.69 130 GLU A C 1
ATOM 966 O O . GLU A 1 130 ? -12.280 -2.616 7.981 1.00 96.69 130 GLU A O 1
ATOM 971 N N . ARG A 1 131 ? -12.121 -1.776 10.068 1.00 95.25 131 ARG A N 1
ATOM 972 C CA . ARG A 1 131 ? -11.257 -0.659 9.695 1.00 95.25 131 ARG A CA 1
ATOM 973 C C . ARG A 1 131 ? -9.918 -1.144 9.130 1.00 95.25 131 ARG A C 1
ATOM 975 O O . ARG A 1 131 ? -9.510 -0.677 8.068 1.00 95.25 131 ARG A O 1
ATOM 982 N N . ASP A 1 132 ? -9.282 -2.121 9.775 1.00 97.00 132 ASP A N 1
ATOM 983 C CA . ASP A 1 132 ? -8.023 -2.720 9.311 1.00 97.00 132 ASP A CA 1
ATOM 984 C C . ASP A 1 132 ? -8.154 -3.375 7.930 1.00 97.00 132 ASP A C 1
ATOM 986 O O . ASP A 1 132 ? -7.227 -3.293 7.124 1.00 97.00 132 ASP A O 1
ATOM 990 N N . ILE A 1 133 ? -9.300 -3.997 7.624 1.00 97.81 133 ILE A N 1
ATOM 991 C CA . ILE A 1 133 ? -9.563 -4.554 6.289 1.00 97.81 133 ILE A CA 1
ATOM 992 C C . ILE A 1 133 ? -9.573 -3.450 5.239 1.00 97.81 133 ILE A C 1
ATOM 994 O O . ILE A 1 133 ? -8.928 -3.587 4.200 1.00 97.81 133 ILE A O 1
ATOM 998 N N . LEU A 1 134 ? -10.312 -2.369 5.482 1.00 97.38 134 LEU A N 1
ATOM 999 C CA . LEU A 1 134 ? -10.459 -1.295 4.503 1.00 97.38 134 LEU A CA 1
ATOM 1000 C C . LEU A 1 134 ? -9.137 -0.558 4.279 1.00 97.38 134 LEU A C 1
ATOM 1002 O O . LEU A 1 134 ? -8.722 -0.393 3.130 1.00 97.38 134 LEU A O 1
ATOM 1006 N N . ILE A 1 135 ? -8.445 -0.203 5.363 1.00 97.06 135 ILE A N 1
ATOM 1007 C CA . ILE A 1 135 ? -7.125 0.433 5.303 1.00 97.06 135 ILE A CA 1
ATOM 1008 C C . ILE A 1 135 ? -6.122 -0.490 4.610 1.00 97.06 135 ILE A C 1
ATOM 1010 O O . ILE A 1 135 ? -5.436 -0.068 3.682 1.00 97.06 135 ILE A O 1
ATOM 1014 N N . GLY A 1 136 ? -6.066 -1.763 5.011 1.00 97.88 136 GLY A N 1
ATOM 1015 C CA . GLY A 1 136 ? -5.156 -2.738 4.421 1.00 97.88 136 GLY A CA 1
ATOM 1016 C C . GLY A 1 136 ? -5.376 -2.894 2.917 1.00 97.88 136 GLY A C 1
ATOM 1017 O O . GLY A 1 136 ? -4.419 -2.859 2.152 1.00 97.88 136 GLY A O 1
ATOM 1018 N N . ARG A 1 137 ? -6.627 -2.978 2.449 1.00 97.94 137 ARG A N 1
ATOM 1019 C CA . ARG A 1 137 ? -6.922 -3.064 1.006 1.00 97.94 137 ARG A CA 1
ATOM 1020 C C . ARG A 1 137 ? -6.527 -1.796 0.251 1.00 97.94 137 ARG A C 1
ATOM 1022 O O . ARG A 1 137 ? -6.020 -1.900 -0.865 1.00 97.94 137 ARG A O 1
ATOM 1029 N N . ALA A 1 138 ? -6.741 -0.619 0.839 1.00 96.94 138 ALA A N 1
ATOM 1030 C CA . ALA A 1 138 ? -6.329 0.648 0.241 1.00 96.94 138 ALA A CA 1
ATOM 1031 C C . ALA A 1 138 ? -4.799 0.719 0.090 1.00 96.94 138 ALA A C 1
ATOM 1033 O O . ALA A 1 138 ? -4.296 0.944 -1.012 1.00 96.94 138 ALA A O 1
ATOM 1034 N N . LEU A 1 139 ? -4.062 0.420 1.164 1.00 97.62 139 LEU A N 1
ATOM 1035 C CA . LEU A 1 139 ? -2.598 0.383 1.163 1.00 97.62 139 LEU A CA 1
ATOM 1036 C C . LEU A 1 139 ? -2.039 -0.692 0.228 1.00 97.62 139 LEU A C 1
ATOM 1038 O O . LEU A 1 139 ? -1.070 -0.443 -0.477 1.00 97.62 139 LEU A O 1
ATOM 1042 N N . GLY A 1 140 ? -2.655 -1.873 0.173 1.00 97.75 140 GLY A N 1
ATOM 1043 C CA . GLY A 1 140 ? -2.213 -2.953 -0.707 1.00 97.75 140 GLY A CA 1
ATOM 1044 C C . GLY A 1 140 ? -2.382 -2.632 -2.192 1.00 97.75 140 GLY A C 1
ATOM 1045 O O . GLY A 1 140 ? -1.520 -2.970 -3.002 1.00 97.75 140 GLY A O 1
ATOM 1046 N N . ARG A 1 141 ? -3.454 -1.919 -2.562 1.00 97.06 141 ARG A N 1
ATOM 1047 C CA . ARG A 1 141 ? -3.641 -1.415 -3.933 1.00 97.06 141 ARG A CA 1
ATOM 1048 C C . ARG A 1 141 ? -2.647 -0.318 -4.279 1.00 97.06 141 ARG A C 1
ATOM 1050 O O . ARG A 1 141 ? -2.127 -0.334 -5.390 1.00 97.06 141 ARG A O 1
ATOM 1057 N N . ALA A 1 142 ? -2.361 0.580 -3.338 1.00 96.38 142 ALA A N 1
ATOM 1058 C CA . ALA A 1 142 ? -1.318 1.586 -3.500 1.00 96.38 142 ALA A CA 1
ATOM 1059 C C . ALA A 1 142 ? 0.057 0.927 -3.682 1.00 96.38 142 ALA A C 1
ATOM 1061 O O . ALA A 1 142 ? 0.728 1.183 -4.670 1.00 96.38 142 ALA A O 1
ATOM 1062 N N . LEU A 1 143 ? 0.426 -0.025 -2.822 1.00 96.88 143 LEU A N 1
ATOM 1063 C CA . LEU A 1 143 ? 1.667 -0.788 -2.963 1.00 96.88 143 LEU A CA 1
ATOM 1064 C C . LEU A 1 143 ? 1.764 -1.479 -4.326 1.00 96.88 143 LEU A C 1
ATOM 1066 O O . LEU A 1 143 ? 2.792 -1.394 -4.991 1.00 96.88 143 LEU A O 1
ATOM 1070 N N . ALA A 1 144 ? 0.696 -2.150 -4.764 1.00 95.69 144 ALA A N 1
ATOM 1071 C CA . ALA A 1 144 ? 0.683 -2.803 -6.068 1.00 95.69 144 ALA A CA 1
ATOM 1072 C C . ALA A 1 144 ? 0.871 -1.805 -7.222 1.00 95.69 144 ALA A C 1
ATOM 1074 O O . ALA A 1 144 ? 1.546 -2.138 -8.197 1.00 95.69 144 ALA A O 1
ATOM 1075 N N . HIS A 1 145 ? 0.298 -0.605 -7.097 1.00 95.31 145 HIS A N 1
ATOM 1076 C CA . HIS A 1 145 ? 0.452 0.489 -8.052 1.00 95.31 145 HIS A CA 1
ATOM 1077 C C . HIS A 1 145 ? 1.907 0.971 -8.128 1.00 95.31 145 HIS A C 1
ATOM 1079 O O . HIS A 1 145 ? 2.492 0.965 -9.210 1.00 95.31 145 HIS A O 1
ATOM 1085 N N . GLU A 1 146 ? 2.524 1.271 -6.983 1.00 94.88 146 GLU A N 1
ATOM 1086 C CA . GLU A 1 146 ? 3.913 1.742 -6.904 1.00 94.88 146 GLU A CA 1
ATOM 1087 C C . GLU A 1 146 ? 4.925 0.677 -7.367 1.00 94.88 146 GLU A C 1
ATOM 1089 O O . GLU A 1 146 ? 5.880 0.980 -8.084 1.00 94.88 146 GLU A O 1
ATOM 1094 N N . VAL A 1 147 ? 4.683 -0.604 -7.059 1.00 93.75 147 VAL A N 1
ATOM 1095 C CA . VAL A 1 147 ? 5.463 -1.720 -7.629 1.00 93.75 147 VAL A CA 1
ATOM 1096 C C . VAL A 1 147 ? 5.372 -1.720 -9.158 1.00 93.75 147 VAL A C 1
ATOM 1098 O O . VAL A 1 147 ? 6.361 -1.991 -9.837 1.00 93.75 147 VAL A O 1
ATOM 1101 N N . GLY A 1 148 ? 4.212 -1.369 -9.717 1.00 92.44 148 GLY A N 1
ATOM 1102 C CA . GLY A 1 148 ? 4.037 -1.186 -11.156 1.00 92.44 148 GLY A CA 1
ATOM 1103 C C . GLY A 1 148 ? 4.906 -0.060 -11.714 1.00 92.44 148 GLY A C 1
ATOM 1104 O O . GLY A 1 148 ? 5.594 -0.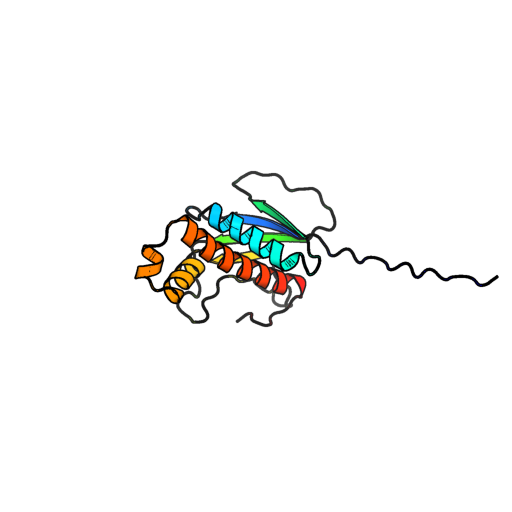274 -12.714 1.00 92.44 148 GLY A O 1
ATOM 1105 N N . HIS A 1 149 ? 4.938 1.104 -11.055 1.00 92.62 149 HIS A N 1
ATOM 1106 C CA . HIS A 1 149 ? 5.834 2.204 -11.441 1.00 92.62 149 HIS A CA 1
ATOM 1107 C C . HIS A 1 149 ? 7.291 1.765 -11.475 1.00 92.62 149 HIS A C 1
ATOM 1109 O O . HIS A 1 149 ? 7.990 2.057 -12.449 1.00 92.62 149 HIS A O 1
ATOM 1115 N N . TYR A 1 150 ? 7.729 1.014 -10.464 1.00 92.31 150 TYR A N 1
ATOM 1116 C CA . TYR A 1 150 ? 9.092 0.508 -10.410 1.00 92.31 150 TYR A CA 1
ATOM 1117 C C . TYR A 1 150 ? 9.397 -0.483 -11.540 1.00 92.31 150 TYR A C 1
ATOM 1119 O O . TYR A 1 150 ? 10.350 -0.297 -12.297 1.00 92.31 150 TYR A O 1
ATOM 1127 N N . LEU A 1 151 ? 8.581 -1.535 -11.679 1.00 90.50 151 LEU A N 1
ATOM 1128 C CA . LEU A 1 151 ? 8.834 -2.616 -12.636 1.00 90.50 151 LEU A CA 1
ATOM 1129 C C . LEU A 1 151 ? 8.783 -2.133 -14.088 1.00 90.50 151 LEU A C 1
ATOM 1131 O O . LEU A 1 151 ? 9.565 -2.599 -14.916 1.00 90.50 151 LEU A O 1
ATOM 1135 N N . PHE A 1 152 ? 7.889 -1.191 -14.395 1.00 90.44 152 PHE A N 1
ATOM 1136 C CA . PHE A 1 152 ? 7.715 -0.665 -15.748 1.00 90.44 152 PHE A CA 1
ATOM 1137 C C . PHE A 1 152 ? 8.471 0.639 -16.013 1.00 90.44 152 PHE A C 1
ATOM 1139 O O . PHE A 1 152 ? 8.402 1.140 -17.133 1.00 90.44 152 PHE A O 1
ATOM 1146 N N . ARG A 1 153 ? 9.179 1.192 -15.015 1.00 89.00 153 ARG A N 1
ATOM 1147 C CA . ARG A 1 153 ? 9.861 2.499 -15.089 1.00 89.00 153 ARG A CA 1
ATOM 1148 C C . ARG A 1 153 ? 8.954 3.594 -15.657 1.00 89.00 153 ARG A C 1
ATOM 1150 O O . ARG A 1 153 ? 9.337 4.348 -16.545 1.00 89.00 153 ARG A O 1
ATOM 1157 N N . SER A 1 154 ? 7.714 3.634 -15.183 1.00 84.81 154 SER A N 1
ATOM 1158 C CA . SER A 1 154 ? 6.687 4.519 -15.728 1.00 84.81 154 SER A CA 1
ATOM 1159 C C . SER A 1 154 ? 6.345 5.625 -14.744 1.00 84.81 154 SER A C 1
ATOM 1161 O O . SER A 1 154 ? 5.874 5.337 -13.647 1.00 84.81 154 SER A O 1
ATOM 1163 N N . LYS A 1 155 ? 6.507 6.879 -15.181 1.00 81.44 155 LYS A N 1
ATOM 1164 C CA . LYS A 1 155 ? 6.024 8.091 -14.496 1.00 81.44 155 LYS A CA 1
ATOM 1165 C C . LYS A 1 155 ? 4.560 8.422 -14.800 1.00 81.44 155 LYS A C 1
ATOM 1167 O O . LYS A 1 155 ? 4.040 9.447 -14.360 1.00 81.44 155 LYS A O 1
ATOM 1172 N N . ALA A 1 156 ? 3.865 7.605 -15.594 1.00 71.88 156 ALA A N 1
ATOM 1173 C CA . ALA A 1 156 ? 2.430 7.804 -15.767 1.00 71.88 156 ALA A CA 1
ATOM 1174 C C . ALA A 1 156 ? 1.782 7.779 -14.377 1.00 71.88 156 ALA A C 1
ATOM 1176 O O . ALA A 1 156 ? 2.068 6.866 -13.629 1.00 71.88 156 ALA A O 1
ATOM 1177 N N . HIS A 1 157 ? 0.934 8.748 -14.029 1.00 66.00 157 HIS A N 1
ATOM 1178 C CA . HIS A 1 157 ? 0.298 8.870 -12.704 1.00 66.00 157 HIS A CA 1
ATOM 1179 C C . HIS A 1 157 ? 1.194 9.310 -11.527 1.00 66.00 157 HIS A C 1
ATOM 1181 O O . HIS A 1 157 ? 0.647 9.566 -10.456 1.00 66.00 157 HIS A O 1
ATOM 1187 N N . THR A 1 158 ? 2.497 9.549 -11.724 1.00 61.94 158 THR A N 1
ATOM 1188 C CA . THR A 1 158 ? 3.309 10.320 -10.762 1.00 61.94 158 THR A CA 1
ATOM 1189 C C . THR A 1 158 ? 3.059 11.811 -11.004 1.00 61.94 158 THR A C 1
ATOM 1191 O O . THR A 1 158 ? 3.223 12.268 -12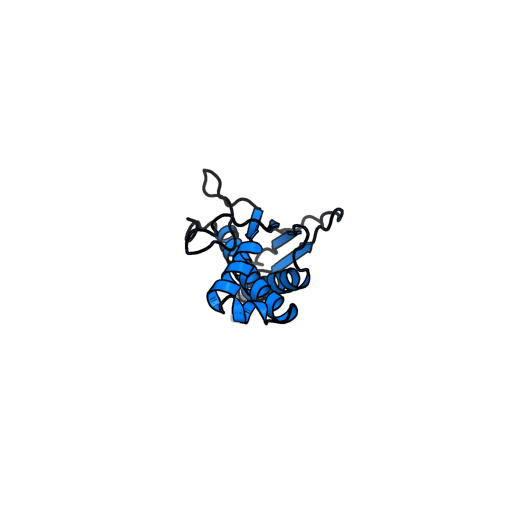.138 1.00 61.94 158 THR A O 1
ATOM 1194 N N . LYS A 1 159 ? 2.611 12.562 -9.995 1.00 53.00 159 LYS A N 1
ATOM 1195 C CA . LYS A 1 159 ? 2.382 14.016 -10.086 1.00 53.00 159 LYS A CA 1
ATOM 1196 C C . LYS A 1 159 ? 3.394 14.788 -9.259 1.00 53.00 159 LYS A C 1
ATOM 1198 O O . LYS A 1 159 ? 3.692 14.320 -8.140 1.00 53.00 159 LYS A O 1
#

Sequence (159 aa):
MLSVLALTAASIALPSLTLGVHVAQGISEKAVAIALGEAVAIWRGPGVTLVWEIDRAGAAAPPLGSCIRMNVLIENDTRGARFSPMPLGWIAFDEFENPAPEIHLSYANAVALVEEWYGVTVATQMTLFERDILIGRALGRALAHEVGHYLFRSKAHTK

Radius of gyration: 18.73 Å; chains: 1; bounding box: 41×58×58 Å

pLDDT: mean 82.05, std 17.54, range [36.84, 98.25]

Foldseek 3Di:
DDDDPDDPDDPPQAAEEEEAEEEDPPDDPLLQVLLQVLLQVVCVVVNHHYHYDDCPDDDDDDDDDSYHYAYEYEDQDQVQVVDPVRQQKDWDADPVLATDSYMYGHLNSLLVVLCVVCPVVVSVVDDPNVSSNSSSNVNNVSVNVRVVCNVVSDCVVPD